Protein AF-A0A445DVI2-F1 (afdb_monomer_lite)

Foldseek 3Di:
DDDDDDDPDPPPPPPPPVPDPPPPDLVVPPDDDKDADPDDPCHRDIDDDSVVSVVVVVQCVVPDDDDDDCPPVVNPPDDDDDPVVVVVVVCVVVVVVVVVVCVVVVCCVVCVVQPVHDDPVCVQQPDPQQAPDRPDPVGGDDPPDD

Sequence (146 aa):
MGSIETMSSSIGFQTETELLEPMFLFEEQNRSVTVEFYGGELNGVSYSDPATVKKYARRAQLGEIFELDRATLKSDGVFRSSPRGWFTFGHASFALLFFFGHIWHGARTLFRDVFAGIDPDLDAQVEFGAFQKLGNPTTRRQIRTP

InterPro domains:
  IPR000932 Photosystem antenna protein-like [PF00421] (30-135)
  IPR036001 Photosystem antenna protein-like superfamily [SSF161077] (29-124)

pLDDT: mean 82.05, std 21.14, range [30.52, 98.69]

Secondary structure (DSSP, 8-state):
------------------S---TT-TTT--S---EE--SSTTTT-EE--HHHHHHHHHHHTTSS------TTTT--S-----HHHHHHHHHHHHHHHHHHHHHHHHHHHHT-TTTT---TT-HHHHSTTSBSSTT-GGGBPP----

Organism: Arachis hypogaea (NCBI:txid3818)

Structure (mmCIF, N/CA/C/O backbone):
data_AF-A0A445DVI2-F1
#
_entry.id   AF-A0A445DVI2-F1
#
loop_
_atom_site.group_PDB
_atom_site.id
_atom_site.type_symbol
_atom_site.label_atom_id
_atom_site.label_alt_id
_atom_site.label_comp_id
_atom_site.label_asym_id
_atom_site.label_entity_id
_atom_site.label_seq_id
_atom_site.pdbx_PDB_ins_code
_atom_site.Cartn_x
_atom_site.Cartn_y
_atom_site.Cartn_z
_atom_site.occupancy
_atom_site.B_iso_or_equiv
_atom_site.auth_seq_id
_atom_site.auth_comp_id
_atom_site.auth_asym_id
_atom_site.auth_atom_id
_atom_site.pdbx_PDB_model_num
ATOM 1 N N . MET A 1 1 ? 2.802 -61.512 72.969 1.00 41.25 1 MET A N 1
ATOM 2 C CA . MET A 1 1 ? 2.989 -61.849 71.542 1.00 41.25 1 MET A CA 1
ATOM 3 C C . MET A 1 1 ? 2.629 -60.610 70.743 1.00 41.25 1 MET A C 1
ATOM 5 O O . MET A 1 1 ? 1.454 -60.294 70.633 1.00 41.25 1 MET A O 1
ATOM 9 N N . GLY A 1 2 ? 3.640 -59.835 70.346 1.00 39.88 2 GLY A N 1
ATOM 10 C CA . GLY A 1 2 ? 3.453 -58.618 69.558 1.00 39.88 2 GLY A CA 1
ATOM 11 C C . GLY A 1 2 ? 3.128 -58.965 68.109 1.00 39.88 2 GLY A C 1
ATOM 12 O O . GLY A 1 2 ? 3.723 -59.889 67.559 1.00 39.88 2 GLY A O 1
ATOM 13 N N . SER A 1 3 ? 2.175 -58.248 67.518 1.00 36.97 3 SER A N 1
ATOM 14 C CA . SER A 1 3 ? 1.957 -58.250 66.072 1.00 36.97 3 SER A CA 1
ATOM 15 C C . SER A 1 3 ? 2.482 -56.942 65.500 1.00 36.97 3 SER A C 1
ATOM 17 O O . SER A 1 3 ? 2.295 -55.875 66.073 1.00 36.97 3 SER A O 1
ATOM 19 N N . ILE A 1 4 ? 3.227 -57.109 64.418 1.00 38.78 4 ILE A N 1
ATOM 20 C CA . ILE A 1 4 ? 4.150 -56.175 63.790 1.00 38.78 4 ILE A CA 1
ATOM 21 C C . ILE A 1 4 ? 3.384 -55.037 63.105 1.00 38.78 4 ILE A C 1
ATOM 23 O O . ILE A 1 4 ? 2.474 -55.283 62.317 1.00 38.78 4 ILE A O 1
ATOM 27 N N . GLU A 1 5 ? 3.788 -53.799 63.393 1.00 37.06 5 GLU A N 1
ATOM 28 C CA . GLU A 1 5 ? 3.420 -52.604 62.636 1.00 37.06 5 GLU A CA 1
ATOM 29 C C . GLU A 1 5 ? 4.106 -52.635 61.263 1.00 37.06 5 GLU A C 1
ATOM 31 O O . GLU A 1 5 ? 5.331 -52.727 61.171 1.00 37.06 5 GLU A O 1
ATOM 36 N N . THR A 1 6 ? 3.340 -52.519 60.180 1.00 37.38 6 THR A N 1
ATOM 37 C CA . THR A 1 6 ? 3.888 -52.182 58.861 1.00 37.38 6 THR A CA 1
ATOM 38 C C . THR A 1 6 ? 3.687 -50.690 58.616 1.00 37.38 6 THR A C 1
ATOM 40 O O . THR A 1 6 ? 2.625 -50.266 58.160 1.00 37.38 6 THR A O 1
ATOM 43 N N . MET A 1 7 ? 4.706 -49.886 58.928 1.00 33.88 7 MET A N 1
ATOM 44 C CA . MET A 1 7 ? 4.811 -48.499 58.471 1.00 33.88 7 MET A CA 1
ATOM 45 C C . MET A 1 7 ? 5.019 -48.486 56.951 1.00 33.88 7 MET A C 1
ATOM 47 O O . MET A 1 7 ? 6.097 -48.814 56.459 1.00 33.88 7 MET A O 1
ATOM 51 N N . SER A 1 8 ? 3.993 -48.095 56.197 1.00 36.28 8 SER A N 1
ATOM 52 C CA . SER A 1 8 ? 4.160 -47.691 54.801 1.00 36.28 8 SER A CA 1
ATOM 53 C C . SER A 1 8 ? 4.574 -46.220 54.787 1.00 36.28 8 SER A C 1
ATOM 55 O O . SER A 1 8 ? 3.745 -45.331 54.971 1.00 36.28 8 SER A O 1
ATOM 57 N N . SER A 1 9 ? 5.872 -45.946 54.636 1.00 36.53 9 SER A N 1
ATOM 58 C CA . SER A 1 9 ? 6.368 -44.587 54.426 1.00 36.53 9 SER A CA 1
ATOM 59 C C . SER A 1 9 ? 6.155 -44.193 52.965 1.00 36.53 9 SER A C 1
ATOM 61 O O . SER A 1 9 ? 7.038 -44.367 52.124 1.00 36.53 9 SER A O 1
ATOM 63 N N . SER A 1 10 ? 4.984 -43.654 52.639 1.00 36.75 10 SER A N 1
ATOM 64 C CA . SER A 1 10 ? 4.839 -42.856 51.425 1.00 36.75 10 SER A CA 1
ATOM 65 C C . SER A 1 10 ? 5.497 -41.500 51.675 1.00 36.75 10 SER A C 1
ATOM 67 O O . SER A 1 10 ? 4.911 -40.618 52.303 1.00 36.75 10 SER A O 1
ATOM 69 N N . ILE A 1 11 ? 6.735 -41.345 51.208 1.00 37.81 11 ILE A N 1
ATOM 70 C CA . ILE A 1 11 ? 7.359 -40.036 51.008 1.00 37.81 11 ILE A CA 1
ATOM 71 C C . ILE A 1 11 ? 6.514 -39.332 49.942 1.00 37.81 11 ILE A C 1
ATOM 73 O O . ILE A 1 11 ? 6.661 -39.567 48.744 1.00 37.81 11 ILE A O 1
ATOM 77 N N . GLY A 1 12 ? 5.546 -38.541 50.401 1.00 30.52 12 GLY A N 1
ATOM 78 C CA . GLY A 1 12 ? 4.779 -37.639 49.561 1.00 30.52 12 GLY A CA 1
ATOM 79 C C . GLY A 1 12 ? 5.684 -36.489 49.158 1.00 30.52 12 GLY A C 1
ATOM 80 O O . GLY A 1 12 ? 5.882 -35.553 49.925 1.00 30.52 12 GLY A O 1
ATOM 81 N N . PHE A 1 13 ? 6.260 -36.580 47.962 1.00 34.25 13 PHE A N 1
ATOM 82 C CA . PHE A 1 13 ? 6.853 -35.440 47.279 1.00 34.25 13 PHE A CA 1
ATOM 83 C C . PHE A 1 13 ? 5.708 -34.507 46.881 1.00 34.25 13 PHE A C 1
ATOM 85 O O . PHE A 1 13 ? 5.125 -34.635 45.805 1.00 34.25 13 PHE A O 1
ATOM 92 N N . GLN A 1 14 ? 5.314 -33.626 47.798 1.00 34.19 14 GLN A N 1
ATOM 93 C CA . GLN A 1 14 ? 4.395 -32.545 47.489 1.00 34.19 14 GLN A CA 1
ATOM 94 C C . GLN A 1 14 ? 5.237 -31.475 46.804 1.00 34.19 14 GLN A C 1
ATOM 96 O O . GLN A 1 14 ? 5.924 -30.690 47.450 1.00 34.19 14 GLN A O 1
ATOM 101 N N . THR A 1 15 ? 5.273 -31.570 45.475 1.00 34.19 15 THR A N 1
ATOM 102 C CA . THR A 1 15 ? 5.885 -30.590 44.583 1.00 34.19 15 THR A CA 1
ATOM 103 C C . THR A 1 15 ? 5.461 -29.200 45.014 1.00 34.19 15 THR A C 1
ATOM 105 O O . THR A 1 15 ? 4.276 -28.874 44.990 1.00 34.19 15 THR A O 1
ATOM 108 N N . GLU A 1 16 ? 6.460 -28.429 45.405 1.00 40.56 16 GLU A N 1
ATOM 109 C CA . GLU A 1 16 ? 6.483 -26.989 45.580 1.00 40.56 16 GLU A CA 1
ATOM 110 C C . GLU A 1 16 ? 5.762 -26.314 44.397 1.00 40.56 16 GLU A C 1
ATOM 112 O O . GLU A 1 16 ? 6.340 -26.033 43.349 1.00 40.56 16 GLU A O 1
ATOM 117 N N . THR A 1 17 ? 4.454 -26.084 44.531 1.00 46.34 17 THR A N 1
ATOM 118 C CA . THR A 1 17 ? 3.695 -25.162 43.677 1.00 46.34 17 THR A CA 1
ATOM 119 C C . THR A 1 17 ? 3.946 -23.739 44.164 1.00 46.34 17 THR A C 1
ATOM 121 O O . THR A 1 17 ? 3.014 -23.015 44.490 1.00 46.34 17 THR A O 1
ATOM 124 N N . GLU A 1 18 ? 5.217 -23.362 44.277 1.00 49.22 18 GLU A N 1
ATOM 125 C CA . GLU A 1 18 ? 5.656 -22.032 44.708 1.00 49.22 18 GLU A CA 1
ATOM 126 C C . GLU A 1 18 ? 6.227 -21.230 43.527 1.00 49.22 18 GLU A C 1
ATOM 128 O O . GLU A 1 18 ? 7.006 -20.299 43.696 1.00 49.22 18 GLU A O 1
ATOM 133 N N . LEU A 1 19 ? 5.846 -21.583 42.294 1.00 54.25 19 LEU A N 1
ATOM 134 C CA . LEU A 1 19 ? 6.298 -20.883 41.098 1.00 54.25 19 LEU A CA 1
ATOM 135 C C . LEU A 1 19 ? 5.118 -20.420 40.246 1.00 54.25 19 LEU A C 1
ATOM 137 O O . LEU A 1 19 ? 4.471 -21.205 39.554 1.00 54.25 19 LEU A O 1
ATOM 141 N N . LEU A 1 20 ? 4.982 -19.090 40.255 1.00 56.00 20 LEU A N 1
ATOM 142 C CA . LEU A 1 20 ? 4.149 -18.218 39.426 1.00 56.00 20 LEU A CA 1
ATOM 143 C C . LEU A 1 20 ? 2.750 -17.921 39.979 1.00 56.00 20 LEU A C 1
ATOM 145 O O . LEU A 1 20 ? 1.751 -18.151 39.301 1.00 56.00 20 LEU A O 1
ATOM 149 N N . GLU A 1 21 ? 2.685 -17.280 41.151 1.00 53.50 21 GLU A N 1
ATOM 150 C CA . GLU A 1 21 ? 1.577 -16.350 41.393 1.00 53.50 21 GLU A CA 1
ATOM 151 C C . GLU A 1 21 ? 1.649 -15.243 40.326 1.00 53.50 21 GLU A C 1
ATOM 153 O O . GLU A 1 21 ? 2.690 -14.580 40.181 1.00 53.50 21 GLU A O 1
ATOM 158 N N . PRO A 1 22 ? 0.608 -15.054 39.501 1.00 52.97 22 PRO A N 1
ATOM 159 C CA . PRO A 1 22 ? 0.556 -13.938 38.580 1.00 52.97 22 PRO A CA 1
ATOM 160 C C . PRO A 1 22 ? 0.471 -12.627 39.374 1.00 52.97 22 PRO A C 1
ATOM 162 O O . PRO A 1 22 ? -0.600 -12.080 39.611 1.00 52.97 22 PRO A O 1
ATOM 165 N N . MET A 1 23 ? 1.636 -12.047 39.674 1.00 55.09 23 MET A N 1
ATOM 166 C CA . MET A 1 23 ? 1.834 -10.790 40.417 1.00 55.09 23 MET A CA 1
ATOM 167 C C . MET A 1 23 ? 1.021 -9.586 39.881 1.00 55.09 23 MET A C 1
ATOM 169 O O . MET A 1 23 ? 0.893 -8.568 40.557 1.00 55.09 23 MET A O 1
ATOM 173 N N . PHE A 1 24 ? 0.433 -9.703 38.685 1.00 57.75 24 PHE A N 1
ATOM 174 C CA . PHE A 1 24 ? -0.408 -8.697 38.030 1.00 57.75 24 PHE A CA 1
ATOM 175 C C . PHE A 1 24 ? -1.772 -9.225 37.556 1.00 57.75 24 PHE A C 1
ATOM 177 O O . PHE A 1 24 ? -2.425 -8.593 36.720 1.00 57.75 24 PHE A O 1
ATOM 184 N N . LEU A 1 25 ? -2.240 -10.373 38.056 1.00 57.16 25 LEU A N 1
ATOM 185 C CA . LEU A 1 25 ? -3.623 -10.772 37.833 1.00 57.16 25 LEU A CA 1
ATOM 186 C C . LEU A 1 25 ? -4.515 -9.819 38.622 1.00 57.16 25 LEU A C 1
ATOM 188 O O . LEU A 1 25 ? -4.415 -9.700 39.839 1.00 57.16 25 LEU A O 1
ATOM 192 N N . PHE A 1 26 ? -5.440 -9.178 37.920 1.00 55.66 26 PHE A N 1
ATOM 193 C CA . PHE A 1 26 ? -6.479 -8.312 38.492 1.00 55.66 26 PHE A CA 1
ATOM 194 C C . PHE A 1 26 ? -7.322 -8.966 39.6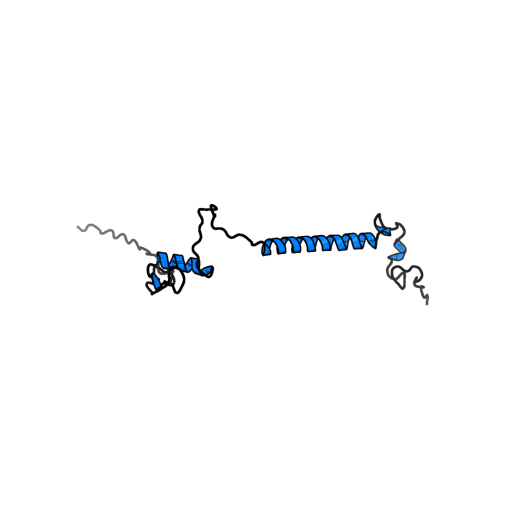08 1.00 55.66 26 PHE A C 1
ATOM 196 O O . PHE A 1 26 ? -8.150 -8.294 40.208 1.00 55.66 26 PHE A O 1
ATOM 203 N N . GLU A 1 27 ? -7.217 -10.283 39.781 1.00 54.34 27 GLU A N 1
ATOM 204 C CA . GLU A 1 27 ? -7.952 -11.064 40.779 1.00 54.34 27 GLU A CA 1
ATOM 205 C C . GLU A 1 27 ? -7.129 -11.288 42.058 1.00 54.34 27 GLU A C 1
ATOM 207 O O . GLU A 1 27 ? -7.690 -11.303 43.146 1.00 54.34 27 GLU A O 1
ATOM 212 N N . GLU A 1 28 ? -5.800 -11.370 41.944 1.00 52.62 28 GLU A N 1
ATOM 213 C CA . GLU A 1 28 ? -4.873 -11.585 43.067 1.00 52.62 28 GLU A CA 1
ATOM 214 C C . GLU A 1 28 ? -4.338 -10.249 43.620 1.00 52.62 28 GLU A C 1
ATOM 216 O O . GLU A 1 28 ? -4.087 -10.085 44.813 1.00 52.62 28 GLU A O 1
ATOM 221 N N . GLN A 1 29 ? -4.285 -9.217 42.772 1.00 47.03 29 GLN A N 1
ATOM 222 C CA . GLN A 1 29 ? -4.131 -7.831 43.196 1.00 47.03 29 GLN A CA 1
ATOM 223 C C . GLN A 1 29 ? -5.499 -7.257 43.579 1.00 47.03 29 GLN A C 1
ATOM 225 O O . GLN A 1 29 ? -6.108 -6.507 42.818 1.00 47.03 29 GLN A O 1
ATOM 230 N N . ASN A 1 30 ? -5.948 -7.524 44.805 1.00 45.59 30 ASN A N 1
ATOM 231 C CA . ASN A 1 30 ? -7.015 -6.769 45.475 1.00 45.59 30 ASN A CA 1
ATOM 232 C C . ASN A 1 30 ? -6.553 -5.320 45.805 1.00 45.59 30 ASN A C 1
ATOM 234 O O . ASN A 1 30 ? -6.717 -4.814 46.915 1.00 45.59 30 ASN A O 1
ATOM 238 N N . ARG A 1 31 ? -5.918 -4.645 44.834 1.00 51.91 31 ARG A N 1
ATOM 239 C CA . ARG A 1 31 ? -5.459 -3.255 44.862 1.00 51.91 31 ARG A CA 1
ATOM 240 C C . ARG A 1 31 ? -6.141 -2.468 43.738 1.00 51.91 31 ARG A C 1
ATOM 242 O O . ARG A 1 31 ? -5.653 -2.367 42.619 1.00 51.91 31 ARG A O 1
ATOM 249 N N . SER A 1 32 ? -7.289 -1.897 44.102 1.00 66.56 32 SER A N 1
ATOM 250 C CA . SER A 1 32 ? -7.639 -0.486 43.867 1.00 66.56 32 SER A CA 1
ATOM 251 C C . SER A 1 32 ? -7.815 0.060 42.444 1.00 66.56 32 SER A C 1
ATOM 253 O O . SER A 1 32 ? -7.859 1.281 42.302 1.00 66.56 32 SER A O 1
ATOM 255 N N . VAL A 1 33 ? -7.925 -0.753 41.392 1.00 78.94 33 VAL A N 1
ATOM 256 C CA . VAL A 1 33 ? -8.215 -0.197 40.057 1.00 78.94 33 VAL A CA 1
ATOM 257 C C . VAL A 1 33 ? -9.720 0.007 39.899 1.00 78.94 33 VAL A C 1
ATOM 259 O O . VAL A 1 33 ? -10.469 -0.943 39.685 1.00 78.94 33 VAL A O 1
ATOM 262 N N . THR A 1 34 ? -10.152 1.260 40.001 1.00 89.56 34 THR A N 1
ATOM 263 C CA . THR A 1 34 ? -11.498 1.714 39.647 1.00 89.56 34 THR A CA 1
ATOM 264 C C . THR A 1 34 ? -11.462 2.429 38.300 1.00 89.56 34 THR A C 1
ATOM 266 O O . THR A 1 34 ? -10.416 2.906 37.857 1.00 89.56 34 THR A O 1
ATOM 269 N N . VAL A 1 35 ? -12.602 2.492 37.622 1.00 92.06 35 VAL A N 1
ATOM 270 C CA . VAL A 1 35 ? -12.788 3.368 36.461 1.00 92.06 35 VAL A CA 1
ATOM 271 C C . VAL A 1 35 ? -13.777 4.454 36.848 1.00 92.06 35 VAL A C 1
ATOM 273 O O . VAL A 1 35 ? -14.834 4.147 37.390 1.00 92.06 35 VAL A O 1
ATOM 276 N N . GLU A 1 36 ? -13.427 5.707 36.588 1.00 94.81 36 GLU A N 1
ATOM 277 C CA . GLU A 1 36 ? -14.289 6.872 36.770 1.00 94.81 36 GLU A CA 1
ATOM 278 C C . GLU A 1 36 ? -14.334 7.634 35.448 1.00 94.81 36 GLU A C 1
ATOM 280 O O . GLU A 1 36 ? -13.300 7.857 34.811 1.00 94.81 36 GLU A O 1
ATOM 285 N N . PHE A 1 37 ? -15.538 7.968 34.997 1.00 96.12 37 PHE A N 1
ATOM 286 C CA . PHE A 1 37 ? -15.764 8.616 33.711 1.00 96.12 37 PHE A CA 1
ATOM 287 C C . PHE A 1 37 ? -16.003 10.116 33.890 1.00 96.12 37 PHE A C 1
ATOM 289 O O . PHE A 1 37 ? -16.803 10.532 34.727 1.00 96.12 37 PHE A O 1
ATOM 296 N N . TYR A 1 38 ? -15.368 10.923 33.041 1.00 95.88 38 TYR A N 1
ATOM 297 C CA . TYR A 1 38 ? -15.553 12.372 32.991 1.00 95.88 38 TYR A CA 1
ATOM 298 C C . TYR A 1 38 ? -16.008 12.786 31.590 1.00 95.88 38 TYR A C 1
ATOM 300 O O . TYR A 1 38 ? -15.329 12.511 30.602 1.00 95.88 38 TYR A O 1
ATOM 308 N N . GLY A 1 39 ? -17.152 13.465 31.507 1.00 93.62 39 GLY A N 1
ATOM 309 C CA . GLY A 1 39 ? -17.801 13.835 30.249 1.00 93.62 39 GLY A CA 1
ATOM 310 C C . GLY A 1 39 ? -18.519 12.674 29.548 1.00 93.62 39 GLY A C 1
ATOM 311 O O . GLY A 1 39 ? -18.444 11.516 29.958 1.00 93.62 39 GLY A O 1
ATOM 312 N N . GLY A 1 40 ? -19.254 13.003 28.484 1.00 94.81 40 GLY A N 1
ATOM 313 C CA . GLY A 1 40 ? -20.049 12.031 27.731 1.00 94.81 40 GLY A CA 1
ATOM 314 C C . GLY A 1 40 ? -21.237 11.466 28.518 1.00 94.81 40 GLY A C 1
ATOM 315 O O . GLY A 1 40 ? -21.687 12.042 29.507 1.00 94.81 40 GLY A O 1
ATOM 316 N N . GLU A 1 41 ? -21.756 10.333 28.052 1.00 94.06 41 GLU A N 1
ATOM 317 C CA . GLU A 1 41 ? -22.956 9.694 28.606 1.00 94.06 41 GLU A CA 1
ATOM 318 C C . GLU A 1 41 ? -22.752 9.139 30.025 1.00 94.06 41 GLU A C 1
ATOM 320 O O . GLU A 1 41 ? -23.658 9.197 30.850 1.00 94.06 41 GLU A O 1
ATOM 325 N N . LEU A 1 42 ? -21.548 8.645 30.334 1.00 94.19 42 LEU A N 1
ATOM 326 C CA . LEU A 1 42 ? -21.224 8.037 31.630 1.00 94.19 42 LEU A CA 1
ATOM 327 C C . LEU A 1 42 ? -20.621 9.032 32.637 1.00 94.19 42 LEU A C 1
ATOM 329 O O . LEU A 1 42 ? -20.007 8.611 33.612 1.00 94.19 42 LEU A O 1
ATOM 333 N N . ASN A 1 43 ? -20.758 10.344 32.427 1.00 95.56 43 ASN A N 1
ATOM 334 C CA . ASN A 1 43 ? -20.126 11.357 33.277 1.00 95.56 43 ASN A CA 1
ATOM 335 C C . ASN A 1 43 ? -20.460 11.187 34.774 1.00 95.56 43 ASN A C 1
ATOM 337 O O . ASN A 1 43 ? -21.629 11.149 35.158 1.00 95.56 43 ASN A O 1
ATOM 341 N N . GLY A 1 44 ? -19.428 11.152 35.619 1.00 93.38 44 GLY A N 1
ATOM 342 C CA . GLY A 1 44 ? -19.549 11.008 37.072 1.00 93.38 44 GLY A CA 1
ATOM 343 C C . GLY A 1 44 ? -19.858 9.585 37.547 1.00 93.38 44 GLY A C 1
ATOM 344 O O . GLY A 1 44 ? -20.056 9.376 38.742 1.00 93.38 44 GLY A O 1
ATOM 345 N N . VAL A 1 45 ? -19.907 8.600 36.644 1.00 94.56 45 VAL A N 1
ATOM 346 C CA . VAL A 1 45 ? -20.099 7.190 36.997 1.00 94.56 45 VAL A CA 1
ATOM 347 C C . VAL A 1 45 ? -18.753 6.554 37.329 1.00 94.56 45 VAL A C 1
ATOM 349 O O . VAL A 1 45 ? -17.781 6.711 36.584 1.00 94.56 45 VAL A O 1
ATOM 352 N N . SER A 1 46 ? -18.712 5.786 38.419 1.00 93.81 46 SER A N 1
ATOM 353 C CA . SER A 1 46 ? -17.550 4.993 38.811 1.00 93.81 46 SER A CA 1
ATOM 354 C C . SER A 1 46 ? -17.890 3.510 38.980 1.00 93.81 46 SER A C 1
ATOM 356 O O . SER A 1 46 ? -18.960 3.150 39.471 1.00 93.81 46 SER A O 1
ATOM 358 N N . TYR A 1 47 ? -16.968 2.639 38.562 1.00 91.69 47 TYR A N 1
ATOM 359 C CA . TYR A 1 47 ? -17.061 1.189 38.746 1.00 91.69 47 TYR A CA 1
ATOM 360 C C . TYR A 1 47 ? -15.809 0.654 39.439 1.00 91.69 47 TYR A C 1
ATOM 362 O O . TYR A 1 47 ? -14.685 1.058 39.129 1.00 91.69 47 TYR A O 1
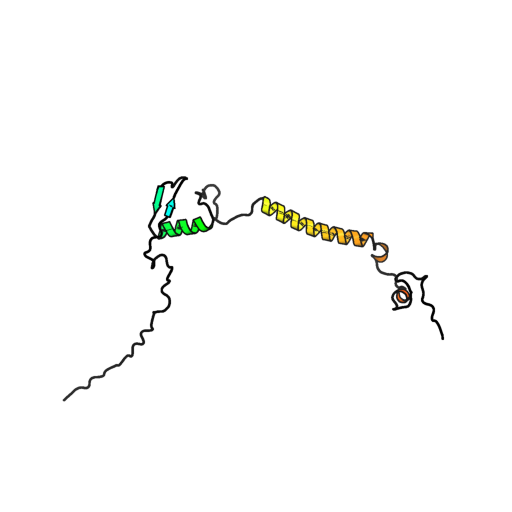ATOM 370 N N . SER A 1 48 ? -16.011 -0.295 40.350 1.00 88.88 48 SER A N 1
ATOM 371 C CA . SER A 1 48 ? -14.953 -1.002 41.081 1.00 88.88 48 SER A CA 1
ATOM 372 C C . SER A 1 48 ? -14.975 -2.513 40.855 1.00 88.88 48 SER A C 1
ATOM 374 O O . SER A 1 48 ? -14.038 -3.202 41.256 1.00 88.88 48 SER A O 1
ATOM 376 N N . ASP A 1 49 ? -16.014 -3.052 40.206 1.00 89.12 49 ASP A N 1
ATOM 377 C CA . ASP A 1 49 ? -16.110 -4.483 39.961 1.00 89.12 49 ASP A CA 1
ATOM 378 C C . ASP A 1 49 ? -15.075 -4.923 38.900 1.00 89.12 49 ASP A C 1
ATOM 380 O O . ASP A 1 49 ? -15.014 -4.352 37.802 1.00 89.12 49 ASP A O 1
ATOM 384 N N . PRO A 1 50 ? -14.251 -5.953 39.177 1.00 86.69 50 PRO A N 1
ATOM 385 C CA . PRO A 1 50 ? -13.148 -6.316 38.288 1.00 86.69 50 PRO A CA 1
ATOM 386 C C . PRO A 1 50 ? -13.580 -6.676 36.862 1.00 86.69 50 PRO A C 1
ATOM 388 O O . PRO A 1 50 ? -12.826 -6.457 35.913 1.00 86.69 50 PRO A O 1
ATOM 391 N N . ALA A 1 51 ? -14.782 -7.229 36.674 1.00 89.56 51 ALA A N 1
ATOM 392 C CA . ALA A 1 51 ? -15.281 -7.621 35.358 1.00 89.56 51 ALA A CA 1
ATOM 393 C C . ALA A 1 51 ? -15.538 -6.401 34.455 1.00 89.56 51 ALA A C 1
ATOM 395 O O . ALA A 1 51 ? -15.074 -6.369 33.307 1.00 89.56 51 ALA A O 1
ATOM 396 N N . THR A 1 52 ? -16.228 -5.383 34.974 1.00 90.81 52 THR A N 1
ATOM 397 C CA . THR A 1 52 ? -16.545 -4.146 34.250 1.00 90.81 52 THR A CA 1
ATOM 398 C C . THR A 1 52 ? -15.313 -3.271 34.084 1.00 90.81 52 THR A C 1
ATOM 400 O O . THR A 1 52 ? -15.076 -2.771 32.981 1.00 90.81 52 THR A O 1
ATOM 403 N N . VAL A 1 53 ? -14.461 -3.174 35.110 1.00 91.25 53 VAL A N 1
ATOM 404 C CA . VAL A 1 53 ? -13.177 -2.465 35.011 1.00 91.25 53 VAL A CA 1
ATOM 405 C C . VAL A 1 53 ? -12.319 -3.075 33.901 1.00 91.25 53 VAL A C 1
ATOM 407 O O . VAL A 1 53 ? -11.892 -2.361 32.996 1.00 91.25 53 VAL A O 1
ATOM 410 N N . LYS A 1 54 ? -12.148 -4.406 33.864 1.00 91.06 54 LYS A N 1
ATOM 411 C CA . LYS A 1 54 ? -11.423 -5.089 32.774 1.00 91.06 54 LYS A CA 1
ATOM 412 C C . LYS A 1 54 ? -12.069 -4.854 31.405 1.00 91.06 54 LYS A C 1
ATOM 414 O O . LYS A 1 54 ? -11.361 -4.719 30.408 1.00 91.06 54 LYS A O 1
ATOM 419 N N . LYS A 1 55 ? -13.405 -4.840 31.321 1.00 93.25 55 LYS A N 1
ATOM 420 C CA . LYS A 1 55 ? -14.138 -4.586 30.067 1.00 93.25 55 LYS A CA 1
ATOM 421 C C . LYS A 1 55 ? -13.818 -3.198 29.515 1.00 93.25 55 LYS A C 1
ATOM 423 O O . LYS A 1 55 ? -13.503 -3.096 28.330 1.00 93.25 55 LYS A O 1
ATOM 428 N N . TYR A 1 56 ? -13.886 -2.160 30.344 1.00 93.81 56 TYR A N 1
ATOM 429 C CA . TYR A 1 56 ? -13.582 -0.796 29.914 1.00 93.81 56 TYR A CA 1
ATOM 430 C C . TYR A 1 56 ? -12.087 -0.576 29.696 1.00 93.81 56 TYR A C 1
ATOM 432 O O . TYR A 1 56 ? -11.727 0.022 28.688 1.00 93.81 56 TYR A O 1
ATOM 440 N N . ALA A 1 57 ? -11.220 -1.163 30.523 1.00 93.06 57 ALA A N 1
ATOM 441 C CA . ALA A 1 57 ? -9.772 -1.123 30.322 1.00 93.06 57 ALA A CA 1
ATOM 442 C C . ALA A 1 57 ? -9.361 -1.708 28.959 1.00 93.06 57 ALA A C 1
ATOM 444 O O . ALA A 1 57 ? -8.577 -1.097 28.239 1.00 93.06 57 ALA A O 1
ATOM 445 N N . ARG A 1 58 ? -9.943 -2.845 28.544 1.00 94.12 58 ARG A N 1
ATOM 446 C CA . ARG A 1 58 ? -9.701 -3.419 27.204 1.00 94.12 58 ARG A CA 1
ATOM 447 C C . ARG A 1 58 ? -10.191 -2.520 26.070 1.00 94.12 58 ARG A C 1
ATOM 449 O O . ARG A 1 58 ? -9.560 -2.478 25.023 1.00 94.12 58 ARG A O 1
ATOM 456 N N . ARG A 1 59 ? -11.313 -1.815 26.249 1.00 94.25 59 ARG A N 1
ATOM 457 C CA . ARG A 1 59 ? -11.824 -0.877 25.234 1.00 94.25 59 ARG A CA 1
ATOM 458 C C . ARG A 1 59 ? -10.962 0.383 25.143 1.00 94.25 59 ARG A C 1
ATOM 460 O O . ARG A 1 59 ? -10.688 0.827 24.037 1.00 94.25 59 ARG A O 1
ATOM 467 N N . ALA A 1 60 ? -10.479 0.887 26.277 1.00 94.50 60 ALA A N 1
ATOM 468 C CA . ALA A 1 60 ? -9.615 2.064 26.351 1.00 94.50 60 ALA A CA 1
ATOM 469 C C . ALA A 1 60 ? -8.256 1.871 25.649 1.00 94.50 60 ALA A C 1
ATOM 471 O O . ALA A 1 60 ? -7.644 2.844 25.220 1.00 94.50 60 ALA A O 1
ATOM 472 N N . GLN A 1 61 ? -7.792 0.627 25.463 1.00 96.25 61 GLN A N 1
ATOM 473 C CA . GLN A 1 61 ? -6.587 0.342 24.666 1.00 96.25 61 GLN A CA 1
ATOM 474 C C . GLN A 1 61 ? -6.703 0.815 23.207 1.00 96.25 61 GLN A C 1
ATOM 476 O O . GLN A 1 61 ? -5.687 1.051 22.561 1.00 96.25 61 GLN A O 1
ATOM 481 N N . LEU A 1 62 ? -7.928 0.952 22.688 1.00 94.94 62 LEU A N 1
ATOM 482 C CA . LEU A 1 62 ? -8.206 1.430 21.332 1.00 94.94 62 LEU A CA 1
ATOM 483 C C . LEU A 1 62 ? -8.398 2.957 21.265 1.00 94.94 62 LEU A C 1
ATOM 485 O O . LEU A 1 62 ? -8.683 3.481 20.190 1.00 94.94 62 LEU A O 1
ATOM 489 N N . GLY A 1 63 ? -8.231 3.662 22.389 1.00 95.75 63 GLY A N 1
ATOM 490 C CA . GLY A 1 63 ? -8.471 5.096 22.526 1.00 95.75 63 GLY A CA 1
ATOM 491 C C . GLY A 1 63 ? -9.794 5.402 23.228 1.00 95.75 63 GLY A C 1
ATOM 492 O O . GLY A 1 63 ? -10.192 4.710 24.167 1.00 95.75 63 GLY A O 1
ATOM 493 N N . GLU A 1 64 ? -10.463 6.467 22.789 1.00 95.56 64 GLU A N 1
ATOM 494 C CA . GLU A 1 64 ? -11.754 6.883 23.342 1.00 95.56 64 GLU A CA 1
ATOM 495 C C . GLU A 1 64 ? -12.837 5.815 23.135 1.00 95.56 64 GLU A C 1
ATOM 497 O O . GLU A 1 64 ? -12.907 5.136 22.107 1.00 95.56 64 GLU A O 1
ATOM 502 N N . ILE A 1 65 ? -13.693 5.659 24.141 1.00 94.38 65 ILE A N 1
ATOM 503 C CA . ILE A 1 65 ? -14.735 4.635 24.162 1.00 94.38 65 ILE A CA 1
ATOM 504 C C . ILE A 1 65 ? -16.032 5.240 23.627 1.00 94.38 65 ILE A C 1
ATOM 506 O O . ILE A 1 65 ? -16.490 6.264 24.122 1.00 94.38 65 ILE A O 1
ATOM 510 N N . PHE A 1 66 ? -16.657 4.546 22.678 1.00 94.94 66 PHE A N 1
ATOM 511 C CA . PHE A 1 66 ? -17.947 4.921 22.101 1.00 94.94 66 PHE A CA 1
ATOM 512 C C . PHE A 1 66 ? -18.976 3.802 22.263 1.00 94.94 66 PHE A C 1
ATOM 514 O O . PHE A 1 66 ? -18.630 2.615 22.330 1.00 94.94 66 PHE A O 1
ATOM 521 N N . GLU A 1 67 ? -20.250 4.182 22.277 1.00 93.88 67 GLU A N 1
ATOM 522 C CA . GLU A 1 67 ? -21.349 3.257 22.033 1.00 93.88 67 GLU A CA 1
ATOM 523 C C . GLU A 1 67 ? -21.539 3.080 20.519 1.00 93.88 67 GLU A C 1
ATOM 525 O O . GLU A 1 67 ? -21.508 4.046 19.758 1.00 93.88 67 GLU A O 1
ATOM 530 N N . LEU A 1 68 ? -21.683 1.832 20.067 1.00 94.75 68 LEU A N 1
ATOM 531 C CA . LEU A 1 68 ? -21.798 1.495 18.649 1.00 94.75 68 LEU A CA 1
ATOM 532 C C . LEU A 1 68 ? -23.007 0.591 18.425 1.00 94.75 68 LEU A C 1
ATOM 534 O O . LEU A 1 68 ? -23.066 -0.514 18.973 1.00 94.75 68 LEU A O 1
ATOM 538 N N . ASP A 1 69 ? -23.922 1.020 17.555 1.00 95.94 69 ASP A N 1
ATOM 539 C CA . ASP A 1 69 ? -25.004 0.167 17.074 1.00 95.94 69 ASP A CA 1
ATOM 540 C C . ASP A 1 69 ? -24.461 -0.889 16.099 1.00 95.94 69 ASP A C 1
ATOM 542 O O . ASP A 1 69 ? -23.908 -0.593 15.036 1.00 95.94 69 ASP A O 1
ATOM 546 N N . ARG A 1 70 ? -24.631 -2.156 16.478 1.00 95.38 70 ARG A N 1
ATOM 547 C CA . ARG A 1 70 ? -24.245 -3.316 15.667 1.00 95.38 70 ARG A CA 1
ATOM 548 C C . ARG A 1 70 ? -25.428 -3.988 14.977 1.00 95.38 70 ARG A C 1
ATOM 550 O O . ARG A 1 70 ? -25.202 -4.813 14.094 1.00 95.38 70 ARG A O 1
ATOM 557 N N . ALA A 1 71 ? -26.661 -3.682 15.373 1.00 96.81 71 ALA A N 1
ATOM 558 C CA . ALA A 1 71 ? -27.853 -4.379 14.907 1.00 96.81 71 ALA A CA 1
ATOM 559 C C . ALA A 1 71 ? -28.262 -3.918 13.505 1.00 96.81 71 ALA A C 1
ATOM 561 O O . ALA A 1 71 ? -28.509 -4.765 12.646 1.00 96.81 71 ALA A O 1
ATOM 562 N N . THR A 1 72 ? -28.250 -2.605 13.247 1.00 97.25 72 THR A N 1
ATOM 563 C CA . THR A 1 72 ? -28.733 -2.026 11.980 1.00 97.25 72 THR A CA 1
ATOM 564 C C . THR A 1 72 ? -28.035 -2.613 10.752 1.00 97.25 72 THR A C 1
ATOM 566 O O . THR A 1 72 ? -28.695 -3.015 9.797 1.00 97.25 72 THR A O 1
ATOM 569 N N . LEU A 1 73 ? -26.702 -2.718 10.782 1.00 96.25 73 LEU A N 1
ATOM 570 C CA . LEU A 1 73 ? -25.902 -3.238 9.662 1.00 96.25 73 LEU A CA 1
ATOM 571 C C . LEU A 1 73 ? -25.357 -4.654 9.895 1.00 96.25 73 LEU A C 1
ATOM 573 O O . LEU A 1 73 ? -24.567 -5.141 9.089 1.00 96.25 73 LEU A O 1
ATOM 577 N N . LYS A 1 74 ? -25.771 -5.325 10.979 1.00 96.81 74 LYS A N 1
ATOM 578 C CA . LYS A 1 74 ? -25.259 -6.649 11.384 1.00 96.81 74 LYS A CA 1
ATOM 579 C C . LYS A 1 74 ? -23.723 -6.687 11.458 1.00 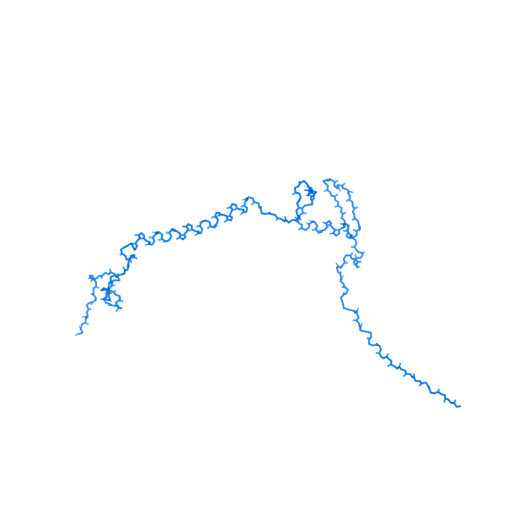96.81 74 LYS A C 1
ATOM 581 O O . LYS A 1 74 ? -23.084 -7.610 10.958 1.00 96.81 74 LYS A O 1
ATOM 586 N N . SER A 1 75 ? -23.131 -5.667 12.076 1.00 96.12 75 SER A N 1
ATOM 587 C CA . SER A 1 75 ? -21.679 -5.472 12.131 1.00 96.12 75 SER A CA 1
ATOM 588 C C . SER A 1 75 ? -20.971 -6.600 12.901 1.00 96.12 75 SER A C 1
ATOM 590 O O . SER A 1 75 ? -21.245 -6.847 14.084 1.00 96.12 75 SER A O 1
ATOM 592 N N . ASP A 1 76 ? -20.003 -7.249 12.251 1.00 96.56 76 ASP A N 1
ATOM 593 C CA . ASP A 1 76 ? -19.266 -8.419 12.758 1.00 96.56 76 ASP A CA 1
ATOM 594 C C . ASP A 1 76 ? -18.277 -8.103 13.897 1.00 96.56 76 ASP A C 1
ATOM 596 O O . ASP A 1 76 ? -17.988 -8.968 14.723 1.00 96.56 76 ASP A O 1
ATOM 600 N N . GLY A 1 77 ? -17.840 -6.847 14.017 1.00 94.88 77 GLY A N 1
ATOM 601 C CA . GLY A 1 77 ? -16.905 -6.384 15.048 1.00 94.88 77 GLY A CA 1
ATOM 602 C C . GLY A 1 77 ? -15.436 -6.397 14.617 1.00 94.88 77 GLY A C 1
ATOM 603 O O . GLY A 1 77 ? -14.563 -6.253 15.469 1.00 94.88 77 GLY A O 1
ATOM 604 N N . VAL A 1 78 ? -15.154 -6.550 13.318 1.00 96.94 78 VAL A N 1
ATOM 605 C CA . VAL A 1 78 ? -13.799 -6.485 12.751 1.00 96.94 78 VAL A CA 1
ATOM 606 C C . VAL A 1 78 ? -13.586 -5.133 12.063 1.00 96.94 78 VAL A C 1
ATOM 608 O O . VAL A 1 78 ? -14.472 -4.623 11.378 1.00 96.94 78 VAL A O 1
ATOM 611 N N . PHE A 1 79 ? -12.397 -4.545 12.205 1.00 96.25 79 PHE A N 1
ATOM 612 C CA . PHE A 1 79 ? -12.076 -3.265 11.568 1.00 96.25 79 PHE A CA 1
ATOM 613 C C . PHE A 1 79 ? -12.079 -3.343 10.034 1.00 96.25 79 PHE A C 1
ATOM 615 O O . PHE A 1 79 ? -11.912 -4.405 9.432 1.00 96.25 79 PHE A O 1
ATOM 622 N N . ARG A 1 80 ? -12.270 -2.188 9.392 1.00 96.88 80 ARG A N 1
ATOM 623 C CA . ARG A 1 80 ? -12.197 -2.008 7.937 1.00 96.88 80 ARG A CA 1
ATOM 624 C C . ARG A 1 80 ? -11.286 -0.829 7.615 1.00 96.88 80 ARG A C 1
ATOM 626 O O . ARG A 1 80 ? -11.149 0.094 8.415 1.00 96.88 80 ARG A O 1
ATOM 633 N N . SER A 1 81 ? -10.661 -0.861 6.444 1.00 96.94 81 SER A N 1
ATOM 634 C CA . SER A 1 81 ? -9.866 0.256 5.934 1.00 96.94 81 SER A CA 1
ATOM 635 C C . SER A 1 81 ? -10.761 1.394 5.435 1.00 96.94 81 SER A C 1
ATOM 637 O O . SER A 1 81 ? -11.898 1.185 5.012 1.00 96.94 81 SER A O 1
ATOM 639 N N . SER A 1 82 ? -10.240 2.621 5.476 1.00 97.81 82 SER A N 1
ATOM 640 C CA . SER A 1 82 ? -10.947 3.809 4.993 1.00 97.81 82 SER A CA 1
ATOM 641 C C . SER A 1 82 ? -10.738 4.027 3.487 1.00 97.81 82 SER A C 1
ATOM 643 O O . SER A 1 82 ? -9.783 3.491 2.913 1.00 97.81 82 SER A O 1
ATOM 645 N N . PRO A 1 83 ? -11.550 4.882 2.834 1.00 98.44 83 PRO A N 1
ATOM 646 C CA . PRO A 1 83 ? -11.309 5.295 1.450 1.00 98.44 83 PRO A CA 1
ATOM 647 C C . PRO A 1 83 ? -9.910 5.881 1.224 1.00 98.44 83 PRO A C 1
ATOM 649 O O . PRO A 1 83 ? -9.333 5.683 0.161 1.00 98.44 83 PRO A O 1
ATOM 652 N N . ARG A 1 84 ? -9.322 6.534 2.241 1.00 98.19 84 ARG A N 1
ATOM 653 C CA . ARG A 1 84 ? -7.929 7.008 2.194 1.00 98.19 84 ARG A CA 1
ATOM 654 C C . ARG A 1 84 ? -6.954 5.844 2.010 1.00 98.19 84 ARG A C 1
ATOM 656 O O . ARG A 1 84 ? -6.057 5.937 1.184 1.00 98.19 84 ARG A O 1
ATOM 663 N N . GLY A 1 85 ? -7.144 4.748 2.747 1.00 98.06 85 GLY A N 1
ATOM 664 C CA . GLY A 1 85 ? -6.323 3.543 2.606 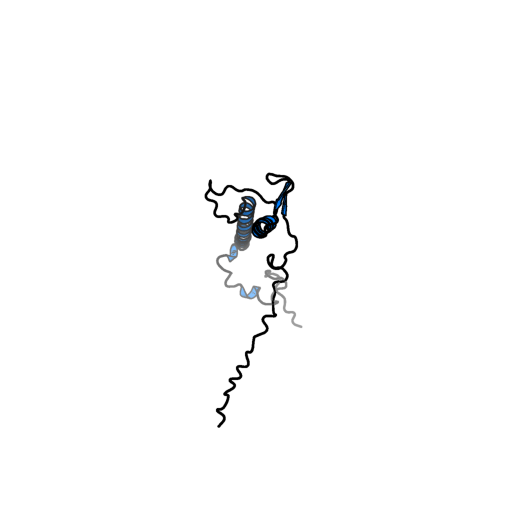1.00 98.06 85 GLY A CA 1
ATOM 665 C C . GLY A 1 85 ? -6.457 2.910 1.220 1.00 98.06 85 GLY A C 1
ATOM 666 O O . GLY A 1 85 ? -5.451 2.628 0.573 1.00 98.06 85 GLY A O 1
ATOM 667 N N . TRP A 1 86 ? -7.691 2.758 0.731 1.00 98.56 86 TRP A N 1
ATOM 668 C CA . TRP A 1 86 ? -7.962 2.194 -0.597 1.00 98.56 86 TRP A CA 1
ATOM 669 C C . TRP A 1 86 ? -7.392 3.039 -1.736 1.00 98.56 86 TRP A C 1
ATOM 671 O O . TRP A 1 86 ? -6.760 2.499 -2.644 1.00 98.56 86 TRP A O 1
ATOM 681 N N . PHE A 1 87 ? -7.573 4.359 -1.672 1.00 98.25 87 PHE A N 1
ATOM 682 C CA . PHE A 1 87 ? -7.033 5.288 -2.660 1.00 98.25 87 PHE A CA 1
ATOM 683 C C . PHE A 1 87 ? -5.509 5.183 -2.733 1.00 98.25 87 PHE A C 1
ATOM 685 O O . PHE A 1 87 ? -4.962 4.992 -3.820 1.00 98.25 87 PHE A O 1
ATOM 692 N N . THR A 1 88 ? -4.831 5.251 -1.584 1.00 98.56 88 THR A N 1
ATOM 693 C CA . THR A 1 88 ? -3.368 5.161 -1.516 1.00 98.56 88 THR A CA 1
ATOM 694 C C . THR A 1 88 ? -2.865 3.829 -2.059 1.00 98.56 88 THR A C 1
ATOM 696 O O . THR A 1 88 ? -1.945 3.820 -2.873 1.00 98.56 88 THR A O 1
ATOM 699 N N . PHE A 1 89 ? -3.478 2.710 -1.663 1.00 98.38 89 PHE A N 1
ATOM 700 C CA . PHE A 1 89 ? -3.083 1.385 -2.143 1.00 98.38 89 PHE A CA 1
ATOM 701 C C . PHE A 1 89 ? -3.203 1.263 -3.667 1.00 98.38 89 PHE A C 1
ATOM 703 O O . PHE A 1 89 ? -2.258 0.826 -4.330 1.00 98.38 89 PHE A O 1
ATOM 710 N N . GLY A 1 90 ? -4.338 1.692 -4.228 1.00 98.56 90 GLY A N 1
ATOM 711 C CA . GLY A 1 90 ? -4.561 1.661 -5.671 1.00 98.56 90 GLY A CA 1
ATOM 712 C C . GLY A 1 90 ? -3.530 2.497 -6.427 1.00 98.56 90 GLY A C 1
ATOM 713 O O . GLY A 1 90 ? -2.887 1.999 -7.347 1.00 98.56 90 GLY A O 1
ATOM 714 N N . HIS A 1 91 ? -3.310 3.744 -6.003 1.00 98.62 91 HIS A N 1
ATOM 715 C CA . HIS A 1 91 ? -2.382 4.649 -6.687 1.00 98.62 91 HIS A CA 1
ATOM 716 C C . HIS A 1 91 ? -0.928 4.204 -6.566 1.00 98.62 91 HIS A C 1
ATOM 718 O O . HIS A 1 91 ? -0.203 4.262 -7.554 1.00 98.62 91 HIS A O 1
ATOM 724 N N . ALA A 1 92 ? -0.507 3.716 -5.398 1.00 98.69 92 ALA A N 1
ATOM 725 C CA . ALA A 1 92 ? 0.840 3.185 -5.219 1.00 98.69 92 ALA A CA 1
ATOM 726 C C . ALA A 1 92 ? 1.093 1.984 -6.145 1.00 98.69 92 ALA A C 1
ATOM 728 O O . ALA A 1 92 ? 2.123 1.920 -6.816 1.00 98.69 92 ALA A O 1
ATOM 729 N N . SER A 1 93 ? 0.120 1.072 -6.239 1.00 98.69 93 SER A N 1
ATOM 730 C CA . SER A 1 93 ? 0.207 -0.108 -7.106 1.00 98.69 93 SER A CA 1
ATOM 731 C C . SER A 1 93 ? 0.258 0.280 -8.584 1.00 98.69 93 SER A C 1
ATOM 733 O O . SER A 1 93 ? 1.137 -0.172 -9.317 1.00 98.69 93 SER A O 1
ATOM 735 N N . PHE A 1 94 ? -0.643 1.161 -9.031 1.00 98.56 94 PHE A N 1
ATOM 736 C CA . PHE A 1 94 ? -0.655 1.605 -10.423 1.00 98.56 94 PHE A CA 1
ATOM 737 C C . PHE A 1 94 ? 0.596 2.397 -10.789 1.00 98.56 94 PHE A C 1
ATOM 739 O O . PHE A 1 94 ? 1.161 2.142 -11.846 1.00 98.56 94 PHE A O 1
ATOM 746 N N . ALA A 1 95 ? 1.081 3.299 -9.933 1.00 98.69 95 ALA A N 1
ATOM 747 C CA . ALA A 1 95 ? 2.307 4.051 -10.195 1.00 98.69 95 ALA A CA 1
ATOM 748 C C . ALA A 1 95 ? 3.503 3.122 -10.455 1.00 98.69 95 ALA A C 1
ATOM 750 O O . ALA A 1 95 ? 4.269 3.352 -11.392 1.00 98.69 95 ALA A O 1
ATOM 751 N N . LEU A 1 96 ? 3.622 2.035 -9.687 1.00 98.56 96 LEU A N 1
ATOM 752 C CA . LEU A 1 96 ? 4.659 1.030 -9.903 1.00 98.56 96 LEU A CA 1
ATOM 753 C C . LEU A 1 96 ? 4.494 0.315 -11.253 1.00 98.56 96 LEU A C 1
ATOM 755 O O . LEU A 1 96 ? 5.467 0.156 -11.987 1.00 98.56 96 LEU A O 1
ATOM 759 N N . LEU A 1 97 ? 3.269 -0.072 -11.619 1.00 98.62 97 LEU A N 1
ATOM 760 C CA . LEU A 1 97 ? 2.993 -0.682 -12.925 1.00 98.62 97 LEU A CA 1
ATOM 761 C C . LEU A 1 97 ? 3.321 0.270 -14.084 1.00 98.62 97 LEU A C 1
ATOM 763 O O . LEU A 1 97 ? 3.954 -0.134 -15.060 1.00 98.62 97 LEU A O 1
ATOM 767 N N . PHE A 1 98 ? 2.948 1.545 -13.967 1.00 98.25 98 PHE A N 1
ATOM 768 C CA . PHE A 1 98 ? 3.261 2.564 -14.968 1.00 98.25 98 PHE A CA 1
ATOM 769 C C . PHE A 1 98 ? 4.761 2.825 -15.079 1.00 98.25 98 PHE A C 1
ATOM 771 O O . PHE A 1 98 ? 5.246 3.049 -16.186 1.00 98.25 98 PHE A O 1
ATOM 778 N N . PHE A 1 99 ? 5.511 2.741 -13.979 1.00 98.50 99 PHE A N 1
ATOM 779 C CA . PHE A 1 99 ? 6.967 2.831 -14.020 1.00 98.50 99 PHE A CA 1
ATOM 780 C C . PHE A 1 99 ? 7.581 1.706 -14.867 1.00 98.50 99 PHE A C 1
ATOM 782 O O . PHE A 1 99 ? 8.380 1.983 -15.762 1.00 98.50 99 PHE A O 1
ATOM 789 N N . PHE A 1 100 ? 7.152 0.454 -14.678 1.00 98.38 100 PHE A N 1
ATOM 790 C CA . PHE A 1 100 ? 7.594 -0.651 -15.539 1.00 98.38 100 PHE A CA 1
ATOM 791 C C . PHE A 1 100 ? 7.184 -0.452 -17.000 1.00 98.38 100 PHE A C 1
ATOM 793 O O . PHE A 1 100 ? 8.001 -0.662 -17.898 1.00 98.38 100 PHE A O 1
ATOM 800 N N . GLY A 1 101 ? 5.955 0.011 -17.246 1.00 98.50 101 GLY A N 1
ATOM 801 C CA . GLY A 1 101 ? 5.497 0.368 -18.588 1.00 98.50 101 GLY A CA 1
ATOM 802 C C . GLY A 1 101 ? 6.387 1.430 -19.238 1.00 98.50 101 GLY A C 1
ATOM 803 O O . GLY A 1 101 ? 6.781 1.284 -20.393 1.00 98.50 101 GLY A O 1
ATOM 804 N N . HIS A 1 102 ? 6.772 2.463 -18.489 1.00 98.44 102 HIS A N 1
ATOM 805 C CA . HIS A 1 102 ? 7.655 3.521 -18.968 1.00 98.44 102 HIS A CA 1
ATOM 806 C C . HIS A 1 102 ? 9.033 2.984 -19.375 1.00 98.44 102 HIS A C 1
ATOM 808 O O . HIS A 1 102 ? 9.485 3.272 -20.482 1.00 98.44 102 HIS A O 1
ATOM 814 N N . ILE A 1 103 ? 9.669 2.160 -18.535 1.00 98.44 103 ILE A N 1
ATOM 815 C CA . ILE A 1 103 ? 10.975 1.556 -18.845 1.00 98.44 103 ILE A CA 1
ATOM 816 C C . ILE A 1 103 ? 10.881 0.645 -20.072 1.00 98.44 103 ILE A C 1
ATOM 818 O O . ILE A 1 103 ? 11.699 0.753 -20.986 1.00 98.44 103 ILE A O 1
ATOM 822 N N . TRP A 1 104 ? 9.860 -0.211 -20.128 1.00 98.31 104 TRP A N 1
ATOM 823 C CA . TRP A 1 104 ? 9.630 -1.111 -21.256 1.00 98.31 104 TRP A CA 1
ATOM 824 C C . TRP A 1 104 ? 9.448 -0.352 -22.576 1.00 98.31 104 TRP A C 1
ATOM 826 O O . TRP A 1 104 ? 10.143 -0.618 -23.560 1.00 98.31 104 TRP A O 1
ATOM 836 N N . HIS A 1 105 ? 8.534 0.620 -22.610 1.00 98.56 105 HIS A N 1
ATOM 837 C CA . HIS A 1 105 ? 8.264 1.397 -23.817 1.00 98.56 105 HIS A CA 1
ATOM 838 C C . HIS A 1 105 ? 9.441 2.307 -24.194 1.00 98.56 105 HIS A C 1
ATOM 840 O O . HIS A 1 105 ? 9.730 2.460 -25.383 1.00 98.56 105 HIS A O 1
ATOM 846 N N . GLY A 1 106 ? 10.155 2.855 -23.207 1.00 98.06 106 GLY A N 1
ATOM 847 C CA . GLY A 1 106 ? 11.371 3.639 -23.414 1.00 98.06 106 GLY A CA 1
ATOM 848 C C . GLY A 1 106 ? 12.473 2.822 -24.089 1.00 98.06 106 GLY A C 1
ATOM 849 O O . GLY A 1 106 ? 12.978 3.223 -25.137 1.00 98.06 106 GLY A O 1
ATOM 850 N N . ALA A 1 107 ? 12.777 1.633 -23.561 1.00 98.12 107 ALA A N 1
ATOM 851 C CA . ALA A 1 107 ? 13.761 0.725 -24.148 1.00 98.12 107 ALA A CA 1
ATOM 852 C C . ALA A 1 107 ? 13.368 0.291 -25.568 1.00 98.12 107 ALA A C 1
ATOM 854 O O . ALA A 1 107 ? 14.188 0.360 -26.479 1.00 98.12 107 ALA A O 1
ATOM 855 N N . ARG A 1 108 ? 12.098 -0.079 -25.790 1.00 96.88 108 ARG A N 1
ATOM 856 C CA . ARG A 1 108 ? 11.595 -0.474 -27.117 1.00 96.88 108 ARG A CA 1
ATOM 857 C C . ARG A 1 108 ? 11.697 0.650 -28.152 1.00 96.88 108 ARG A C 1
ATOM 859 O O . ARG A 1 108 ? 11.847 0.375 -29.338 1.00 96.88 108 ARG A O 1
ATOM 866 N N . THR A 1 109 ? 11.582 1.901 -27.712 1.00 97.88 109 THR A N 1
ATOM 867 C CA . THR A 1 109 ? 11.687 3.068 -28.594 1.00 97.88 109 THR A CA 1
ATOM 868 C C . THR A 1 109 ? 13.139 3.355 -28.966 1.00 97.88 109 THR A C 1
ATOM 870 O O . THR A 1 109 ? 13.419 3.594 -30.137 1.00 97.88 109 THR A O 1
ATOM 873 N N . LEU A 1 110 ? 14.060 3.308 -27.996 1.00 97.88 110 LEU A N 1
ATOM 874 C CA . LEU A 1 110 ? 15.481 3.596 -28.222 1.00 97.88 110 LEU A CA 1
ATOM 875 C C . LEU A 1 110 ? 16.210 2.472 -28.970 1.00 97.88 110 LEU A C 1
ATOM 877 O O . LEU A 1 110 ? 16.964 2.757 -29.890 1.00 97.88 110 LEU A O 1
ATOM 881 N N . PHE A 1 111 ? 15.956 1.212 -28.615 1.00 96.50 111 PHE A N 1
ATOM 882 C CA . PHE A 1 111 ? 16.608 0.024 -29.186 1.00 96.50 111 PHE A CA 1
ATOM 883 C C . PHE A 1 111 ? 15.714 -0.682 -30.213 1.00 96.50 111 PHE A C 1
ATOM 885 O O . PHE A 1 111 ? 15.609 -1.909 -30.252 1.00 96.50 111 PHE A O 1
ATOM 892 N N . ARG A 1 112 ? 14.979 0.105 -31.005 1.00 96.69 112 ARG A N 1
ATOM 893 C CA . ARG A 1 112 ? 14.021 -0.416 -31.991 1.00 96.69 112 ARG A CA 1
ATOM 894 C C . ARG A 1 112 ? 14.716 -1.235 -33.082 1.00 96.69 112 ARG A C 1
ATOM 896 O O . ARG A 1 112 ? 14.162 -2.230 -33.541 1.00 96.69 112 ARG A O 1
ATOM 903 N N . ASP A 1 113 ? 15.879 -0.775 -33.520 1.00 94.75 113 ASP A N 1
ATOM 904 C CA . ASP A 1 113 ? 16.714 -1.371 -34.564 1.00 94.75 113 ASP A CA 1
ATOM 905 C C . ASP A 1 113 ? 17.137 -2.8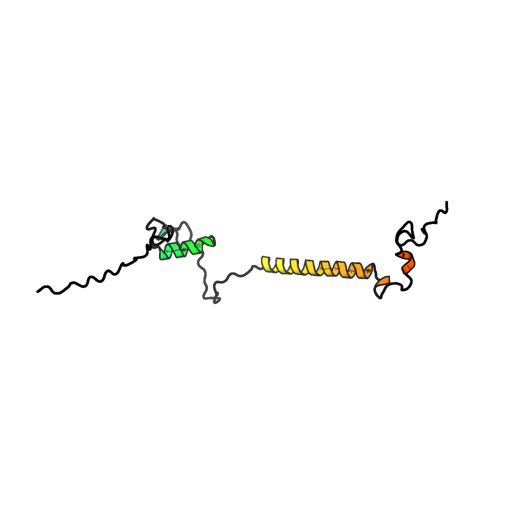08 -34.237 1.00 94.75 113 ASP A C 1
ATOM 907 O O . ASP A 1 113 ? 17.051 -3.674 -35.101 1.00 94.75 113 ASP A O 1
ATOM 911 N N . VAL A 1 114 ? 17.483 -3.080 -32.978 1.00 94.88 114 VAL A N 1
ATOM 912 C CA . VAL A 1 114 ? 17.899 -4.410 -32.497 1.00 94.88 114 VAL A CA 1
ATOM 913 C C . VAL A 1 114 ? 16.762 -5.228 -31.871 1.00 94.88 114 VAL A C 1
ATOM 915 O O . VAL A 1 114 ? 16.990 -6.312 -31.335 1.00 94.88 114 VAL A O 1
ATOM 918 N N . PHE A 1 115 ? 15.514 -4.746 -31.923 1.00 93.94 115 PHE A N 1
ATOM 919 C CA . PHE A 1 115 ? 14.385 -5.399 -31.247 1.00 93.94 115 PHE A CA 1
ATOM 920 C C . PHE A 1 115 ? 14.101 -6.822 -31.768 1.00 93.94 115 PHE A C 1
ATOM 922 O O . PHE A 1 115 ? 13.649 -7.678 -31.010 1.00 93.94 115 PHE A O 1
ATOM 929 N N . ALA A 1 116 ? 14.353 -7.077 -33.057 1.00 93.88 116 ALA A N 1
ATOM 930 C CA . ALA A 1 116 ? 14.156 -8.385 -33.691 1.00 93.88 116 ALA A CA 1
ATOM 931 C C . ALA A 1 116 ? 15.413 -9.280 -33.667 1.00 93.88 116 ALA A C 1
ATOM 933 O O . ALA A 1 116 ? 15.389 -10.370 -34.235 1.00 93.88 116 ALA A O 1
ATOM 934 N N . GLY A 1 117 ? 16.492 -8.833 -33.022 1.00 92.12 117 GLY A N 1
ATOM 935 C CA . GLY A 1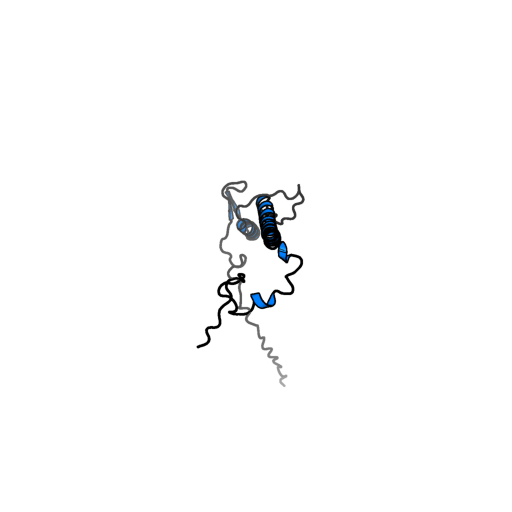 117 ? 17.793 -9.498 -33.017 1.00 92.12 117 GLY A CA 1
ATOM 936 C C . GLY A 1 117 ? 18.931 -8.530 -33.343 1.00 92.12 117 GLY A C 1
ATOM 937 O O . GLY A 1 117 ? 18.706 -7.452 -33.889 1.00 92.12 117 GLY A O 1
ATOM 938 N N . ILE A 1 118 ? 20.152 -8.922 -32.979 1.00 92.38 118 ILE A N 1
ATOM 939 C CA . ILE A 1 118 ? 21.381 -8.186 -33.302 1.00 92.38 118 ILE A CA 1
ATOM 940 C C . ILE A 1 118 ? 21.909 -8.581 -34.685 1.00 92.38 118 ILE A C 1
ATOM 942 O O . ILE A 1 118 ? 21.547 -9.631 -35.216 1.00 92.38 118 ILE A O 1
ATOM 946 N N . ASP A 1 119 ? 22.785 -7.746 -35.240 1.00 88.94 119 ASP A N 1
ATOM 947 C CA . ASP A 1 119 ? 23.540 -8.066 -36.453 1.00 88.94 119 ASP A CA 1
ATOM 948 C C . ASP A 1 119 ? 24.388 -9.339 -36.230 1.00 88.94 119 ASP A C 1
ATOM 950 O O . ASP A 1 119 ? 25.136 -9.385 -35.246 1.00 88.94 119 ASP A O 1
ATOM 954 N N . PRO A 1 120 ? 24.271 -10.379 -37.083 1.00 86.25 120 PRO A N 1
ATOM 955 C CA . PRO A 1 120 ? 25.074 -11.594 -36.956 1.00 86.25 120 PRO A CA 1
ATOM 956 C C . PRO A 1 120 ? 26.585 -11.366 -37.128 1.00 86.25 120 PRO A C 1
ATOM 958 O O . PRO A 1 120 ? 27.352 -12.181 -36.628 1.00 86.25 120 PRO A O 1
ATOM 961 N N . ASP A 1 121 ? 27.024 -10.272 -37.762 1.00 85.62 121 ASP A N 1
ATOM 962 C CA . ASP A 1 121 ? 28.441 -10.013 -38.073 1.00 85.62 121 ASP A CA 1
ATOM 963 C C . ASP A 1 121 ? 29.118 -9.023 -37.087 1.00 85.62 121 ASP A C 1
ATOM 965 O O . ASP A 1 121 ? 30.062 -8.303 -37.431 1.00 85.62 121 ASP A O 1
ATOM 969 N N . LEU A 1 122 ? 28.650 -8.952 -35.832 1.00 84.12 122 LEU A N 1
ATOM 970 C CA . LEU A 1 122 ? 29.064 -7.935 -34.845 1.00 84.12 122 LEU A CA 1
ATOM 971 C C . LEU A 1 122 ? 30.426 -8.199 -34.154 1.00 84.12 122 LEU A C 1
ATOM 973 O O . LEU A 1 122 ? 30.936 -7.328 -33.441 1.00 84.12 122 LEU A O 1
ATOM 977 N N . ASP A 1 123 ? 31.036 -9.366 -34.364 1.00 78.50 123 ASP A N 1
ATOM 978 C CA . ASP A 1 123 ? 32.132 -9.907 -33.539 1.00 78.50 123 ASP A CA 1
ATOM 979 C C . ASP A 1 123 ? 33.338 -8.971 -33.378 1.00 78.50 123 ASP A C 1
ATOM 981 O O . ASP A 1 123 ? 33.839 -8.773 -32.270 1.00 78.50 123 ASP A O 1
ATOM 985 N N . ALA A 1 124 ? 33.772 -8.307 -34.452 1.00 76.75 124 ALA A N 1
ATOM 986 C CA . ALA A 1 124 ? 34.944 -7.434 -34.393 1.00 76.75 124 ALA A CA 1
ATOM 987 C C . ALA A 1 124 ? 34.749 -6.225 -33.456 1.00 76.75 124 ALA A C 1
ATOM 989 O O . ALA A 1 124 ? 35.723 -5.727 -32.896 1.00 76.75 124 ALA A O 1
ATOM 990 N N . GLN A 1 125 ? 33.515 -5.733 -33.274 1.00 81.25 125 GLN A N 1
ATOM 991 C CA . GLN A 1 125 ? 33.222 -4.525 -32.486 1.00 81.25 125 GLN A CA 1
ATOM 992 C C . GLN A 1 125 ? 33.235 -4.756 -30.971 1.00 81.25 125 GLN A C 1
ATOM 994 O O . GLN A 1 125 ? 33.350 -3.789 -30.213 1.00 81.25 125 GLN A O 1
ATOM 999 N N . VAL A 1 126 ? 33.129 -6.011 -30.531 1.00 88.56 126 VAL A N 1
ATOM 1000 C CA . VAL A 1 126 ? 33.099 -6.391 -29.109 1.00 88.56 126 VAL A CA 1
ATOM 1001 C C . VAL A 1 126 ? 34.441 -6.933 -28.607 1.00 88.56 126 VAL A C 1
ATOM 1003 O O . VAL A 1 126 ? 34.596 -7.170 -27.409 1.00 88.56 126 VAL A O 1
ATOM 1006 N N . GLU A 1 127 ? 35.435 -7.079 -29.491 1.00 87.88 127 GLU A N 1
ATOM 1007 C CA . GLU A 1 127 ? 36.790 -7.488 -29.119 1.00 87.88 127 GLU A CA 1
ATOM 1008 C C . GLU A 1 127 ? 37.473 -6.464 -28.195 1.00 87.88 127 GLU A C 1
ATOM 1010 O O . GLU A 1 127 ? 37.531 -5.255 -28.460 1.00 87.88 127 GLU A O 1
ATOM 1015 N N . PHE A 1 128 ? 38.056 -6.963 -27.102 1.00 89.44 128 PHE A N 1
ATOM 1016 C CA . PHE A 1 128 ? 38.739 -6.129 -26.118 1.00 89.44 128 PHE A CA 1
ATOM 1017 C C . PHE A 1 128 ? 39.924 -5.377 -26.735 1.00 89.44 128 PHE A C 1
ATOM 1019 O O . PHE A 1 128 ? 40.876 -5.966 -27.240 1.00 89.44 128 PHE A O 1
ATOM 1026 N N . GLY A 1 129 ? 39.903 -4.047 -26.630 1.00 87.69 129 GLY A N 1
ATOM 1027 C CA . GLY A 1 129 ? 41.016 -3.195 -27.052 1.00 87.69 129 GLY A CA 1
ATOM 1028 C C . GLY A 1 129 ? 41.185 -3.037 -28.568 1.00 87.69 129 GLY A C 1
ATOM 1029 O O . GLY A 1 129 ? 42.179 -2.435 -28.986 1.00 87.69 129 GLY A O 1
ATOM 1030 N N . ALA A 1 130 ? 40.235 -3.518 -29.381 1.00 86.94 130 ALA A N 1
ATOM 1031 C CA . ALA A 1 130 ? 40.256 -3.376 -30.840 1.00 86.94 130 ALA A CA 1
ATOM 1032 C C . ALA A 1 130 ? 40.082 -1.912 -31.301 1.00 86.94 130 ALA A C 1
ATOM 1034 O O . ALA A 1 130 ? 40.681 -1.482 -32.293 1.00 86.94 130 ALA A O 1
ATOM 1035 N N . PHE A 1 131 ? 39.320 -1.118 -30.544 1.00 89.81 131 PHE A N 1
ATOM 1036 C CA . PHE A 1 131 ? 39.017 0.287 -30.830 1.00 89.81 131 PHE A CA 1
ATOM 1037 C C . PHE A 1 131 ? 39.383 1.194 -29.652 1.00 89.81 131 PHE A C 1
ATOM 1039 O O . PHE A 1 131 ? 39.348 0.778 -28.496 1.00 89.81 131 PHE A O 1
ATOM 1046 N N . GLN A 1 132 ? 39.711 2.456 -29.941 1.00 90.12 132 GLN A N 1
ATOM 1047 C CA . GLN A 1 132 ? 39.940 3.480 -28.914 1.00 90.12 132 GLN A CA 1
ATOM 1048 C C . GLN A 1 132 ? 38.626 3.952 -28.270 1.00 90.12 132 GLN A C 1
ATOM 1050 O O . GLN A 1 132 ? 38.636 4.396 -27.124 1.00 90.12 132 GLN A O 1
ATOM 1055 N N . LYS A 1 133 ? 37.494 3.856 -28.985 1.00 90.50 133 LYS A N 1
ATOM 1056 C CA . LYS A 1 133 ? 36.151 4.190 -28.492 1.00 90.50 133 LYS A CA 1
ATOM 1057 C C . LYS A 1 133 ? 35.163 3.064 -28.817 1.00 90.50 133 LYS A C 1
ATOM 1059 O O . LYS A 1 133 ? 35.051 2.655 -29.970 1.00 90.50 133 LYS A O 1
ATOM 1064 N N . LEU A 1 134 ? 34.418 2.609 -27.807 1.00 90.25 134 LEU A N 1
ATOM 1065 C CA . LEU A 1 134 ? 33.369 1.590 -27.953 1.00 90.25 134 LEU A CA 1
ATOM 1066 C C . LEU A 1 134 ? 32.262 2.063 -28.909 1.00 90.25 134 LEU A C 1
ATOM 1068 O O . LEU A 1 134 ? 31.861 3.229 -28.867 1.00 90.25 134 LEU A O 1
ATOM 1072 N N . GLY A 1 135 ? 31.784 1.157 -29.767 1.00 87.25 135 GLY A N 1
ATOM 1073 C CA . GLY A 1 135 ? 30.727 1.434 -30.745 1.00 87.25 135 GLY A CA 1
ATOM 1074 C C . GLY A 1 135 ? 31.122 2.395 -31.874 1.00 87.25 135 GLY A C 1
ATOM 1075 O O . GLY A 1 135 ? 30.240 2.916 -32.550 1.00 87.25 135 GLY A O 1
ATOM 1076 N N . ASN A 1 136 ? 32.421 2.679 -32.073 1.00 89.69 136 ASN A N 1
ATOM 1077 C CA . ASN A 1 136 ? 32.888 3.519 -33.178 1.00 89.69 136 ASN A CA 1
ATOM 1078 C C . ASN A 1 136 ? 33.963 2.827 -34.048 1.00 89.69 136 ASN A C 1
ATOM 1080 O O . ASN A 1 136 ? 35.153 2.858 -33.693 1.00 89.69 136 ASN A O 1
ATOM 1084 N N . PRO A 1 137 ? 33.591 2.302 -35.234 1.00 87.19 137 PRO A N 1
ATOM 1085 C CA . PRO A 1 137 ? 34.508 1.572 -36.106 1.00 87.19 137 PRO A CA 1
ATOM 1086 C C . PRO A 1 137 ? 35.630 2.440 -36.700 1.00 87.19 137 PRO A C 1
ATOM 1088 O O . PRO A 1 137 ? 36.660 1.910 -37.114 1.00 87.19 137 PRO A O 1
ATOM 1091 N N . THR A 1 138 ? 35.508 3.773 -36.699 1.00 90.69 138 THR A N 1
ATOM 1092 C CA . THR A 1 138 ? 36.548 4.668 -37.243 1.00 90.69 138 THR A CA 1
ATOM 1093 C C . THR A 1 138 ? 37.755 4.833 -36.316 1.00 90.69 138 THR A C 1
ATOM 1095 O O . THR A 1 138 ? 38.705 5.529 -36.663 1.00 90.69 138 THR A O 1
ATOM 1098 N N . THR A 1 139 ? 37.729 4.231 -35.122 1.00 90.06 139 THR A N 1
ATOM 1099 C CA . THR A 1 139 ? 38.749 4.424 -34.075 1.00 90.06 139 THR A CA 1
ATOM 1100 C C . THR A 1 139 ? 39.606 3.185 -33.828 1.00 90.06 139 THR A C 1
ATOM 1102 O O . THR A 1 139 ? 40.092 2.972 -32.715 1.00 90.06 139 THR A O 1
ATOM 1105 N N . ARG A 1 140 ? 39.790 2.338 -34.851 1.00 88.81 140 ARG A N 1
ATOM 1106 C CA . ARG A 1 140 ? 40.562 1.094 -34.723 1.00 88.81 140 ARG A CA 1
ATOM 1107 C C . ARG A 1 140 ? 41.988 1.389 -34.260 1.00 88.81 140 ARG A C 1
ATOM 1109 O O . ARG A 1 140 ? 42.665 2.267 -34.797 1.00 88.81 140 ARG A O 1
ATOM 1116 N N . ARG A 1 141 ? 42.447 0.663 -33.240 1.00 86.12 141 ARG A N 1
ATOM 1117 C CA . ARG A 1 141 ? 43.785 0.850 -32.679 1.00 86.12 141 ARG A CA 1
ATOM 1118 C C . ARG A 1 141 ? 44.833 0.387 -33.693 1.00 86.12 141 ARG A C 1
ATOM 1120 O O . ARG A 1 141 ? 44.782 -0.743 -34.168 1.00 86.12 141 ARG A O 1
ATOM 1127 N N . GLN A 1 142 ? 45.796 1.250 -34.010 1.00 79.81 142 GLN A N 1
ATOM 1128 C CA . GLN A 1 142 ? 46.960 0.851 -34.800 1.00 79.81 142 GLN A CA 1
ATOM 1129 C C . GLN A 1 142 ? 47.923 0.058 -33.913 1.00 79.81 142 GLN A C 1
ATOM 1131 O O . GLN A 1 142 ? 48.254 0.486 -32.803 1.00 79.81 142 GLN A O 1
ATOM 1136 N N . ILE A 1 143 ? 48.370 -1.100 -34.400 1.00 69.94 143 ILE A N 1
ATOM 1137 C CA . ILE A 1 143 ? 49.449 -1.851 -33.763 1.00 69.94 143 ILE A CA 1
ATOM 1138 C C . ILE A 1 143 ? 50.729 -1.064 -34.028 1.00 69.94 143 ILE A C 1
ATOM 1140 O O . ILE A 1 143 ? 51.184 -0.964 -35.164 1.00 69.94 143 ILE A O 1
ATOM 1144 N N . ARG A 1 144 ? 51.287 -0.465 -32.977 1.00 59.69 144 ARG A N 1
ATOM 1145 C CA . ARG A 1 144 ? 52.616 0.137 -33.035 1.00 59.69 144 ARG A CA 1
ATOM 1146 C C . ARG A 1 144 ? 53.624 -1.007 -32.946 1.00 59.69 144 ARG A C 1
ATOM 1148 O O . ARG A 1 144 ? 53.906 -1.477 -31.847 1.00 59.69 144 ARG A O 1
ATOM 1155 N N . THR A 1 145 ? 54.088 -1.508 -34.085 1.00 56.59 145 THR A N 1
ATOM 1156 C CA . THR A 1 145 ? 55.269 -2.378 -34.126 1.00 56.59 145 THR A CA 1
ATOM 1157 C C . THR A 1 145 ? 56.485 -1.561 -33.661 1.00 56.59 145 THR A C 1
ATOM 1159 O O . THR A 1 145 ? 56.567 -0.384 -34.028 1.00 56.59 145 THR A O 1
ATOM 1162 N N . PRO A 1 146 ? 57.355 -2.118 -32.797 1.00 65.12 146 PRO A N 1
ATOM 1163 C CA . PRO A 1 146 ? 58.565 -1.436 -32.342 1.00 65.12 146 PRO A CA 1
ATOM 1164 C C . PRO A 1 146 ? 59.555 -1.185 -33.482 1.00 65.12 146 PRO A C 1
ATOM 1166 O O . PRO A 1 146 ? 59.577 -1.993 -34.440 1.00 65.12 146 PRO A O 1
#

Radius of gyration: 41.08 Å; chains: 1; bounding box: 87×76×110 Å